Protein AF-A0A5T2H0N0-F1 (afdb_monomer)

Foldseek 3Di:
DAPDDLDDQDDCVPPAWDDDPVFIEGDPVCVVVVVVCVVVVGGYDHVVVVRVVVCVVVNDDDDFDFDPDFPAFRAHPVRDTPDTHTHTDD

St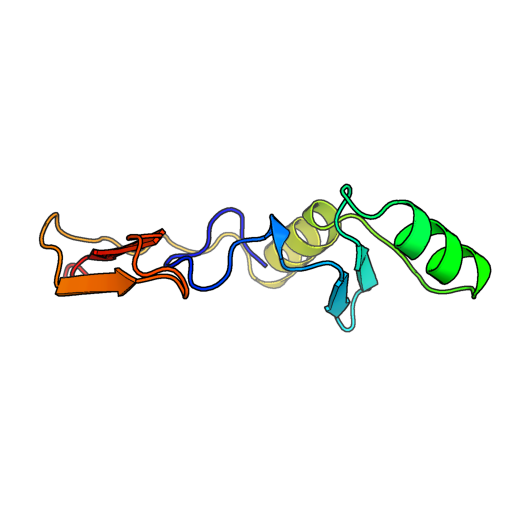ructure (mmCIF, N/CA/C/O backbone):
data_AF-A0A5T2H0N0-F1
#
_entry.id   AF-A0A5T2H0N0-F1
#
loop_
_atom_site.group_PDB
_atom_site.id
_atom_site.type_symbol
_atom_site.label_atom_id
_atom_site.label_alt_id
_atom_site.label_comp_id
_atom_site.label_asym_id
_atom_site.label_entity_id
_atom_site.label_seq_id
_atom_site.pdbx_PDB_ins_code
_atom_site.Cartn_x
_atom_site.Cartn_y
_atom_site.Cartn_z
_atom_site.occupancy
_atom_site.B_iso_or_equiv
_atom_site.auth_seq_id
_atom_site.auth_comp_id
_atom_site.auth_asym_id
_atom_site.auth_atom_id
_atom_site.pdbx_PDB_model_num
ATOM 1 N N . LEU A 1 1 ? 1.148 8.782 0.888 1.00 96.19 1 LEU A N 1
ATOM 2 C CA . LEU A 1 1 ? 1.628 7.398 1.108 1.00 96.19 1 LEU A CA 1
ATOM 3 C C . LEU A 1 1 ? 2.270 7.328 2.486 1.00 96.19 1 LEU A C 1
ATOM 5 O O . LEU A 1 1 ? 2.837 8.327 2.907 1.00 96.19 1 LEU A O 1
ATOM 9 N N . VAL A 1 2 ? 2.164 6.194 3.173 1.00 96.69 2 VAL A N 1
ATOM 10 C CA . VAL A 1 2 ? 2.647 5.984 4.551 1.00 96.69 2 VAL A CA 1
ATOM 11 C C . VAL A 1 2 ? 3.348 4.631 4.655 1.00 96.69 2 VAL A C 1
ATOM 13 O O . VAL A 1 2 ? 3.212 3.816 3.747 1.00 96.69 2 VAL A O 1
ATOM 16 N N . ASP A 1 3 ? 4.065 4.397 5.753 1.00 95.69 3 ASP A N 1
ATOM 17 C CA . ASP A 1 3 ? 4.733 3.115 6.020 1.00 95.69 3 ASP A CA 1
ATOM 18 C C . ASP A 1 3 ? 3.756 1.976 6.300 1.00 95.69 3 ASP A C 1
ATOM 20 O O . ASP A 1 3 ? 3.897 0.885 5.761 1.00 95.69 3 ASP A O 1
ATOM 24 N N . ASN A 1 4 ? 2.746 2.245 7.126 1.00 95.81 4 ASN A N 1
ATOM 25 C CA . ASN A 1 4 ? 1.720 1.281 7.495 1.00 95.81 4 ASN A CA 1
ATOM 26 C C . ASN A 1 4 ? 0.352 1.945 7.366 1.00 95.81 4 ASN A C 1
ATOM 28 O O . ASN A 1 4 ? 0.144 3.058 7.856 1.00 95.81 4 ASN A O 1
ATOM 32 N N . VAL A 1 5 ? -0.578 1.271 6.693 1.00 96.94 5 VAL A N 1
ATOM 33 C CA . VAL A 1 5 ? -1.983 1.687 6.670 1.00 96.94 5 VAL A CA 1
ATOM 34 C C . VAL A 1 5 ? -2.626 1.383 8.021 1.00 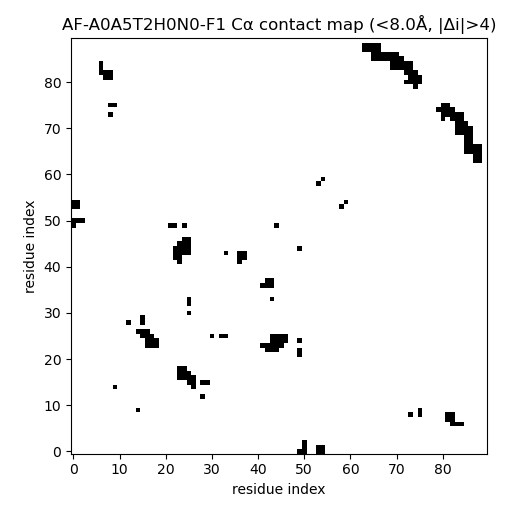96.94 5 VAL A C 1
ATOM 36 O O . VAL A 1 5 ? -2.245 0.431 8.691 1.00 96.94 5 VAL A O 1
ATOM 39 N N . THR A 1 6 ? -3.627 2.165 8.415 1.00 97.25 6 THR A N 1
ATOM 40 C CA . THR A 1 6 ? -4.387 1.905 9.650 1.00 97.25 6 THR A CA 1
ATOM 41 C C . THR A 1 6 ? -5.248 0.646 9.549 1.00 97.25 6 THR A C 1
ATOM 43 O O . THR A 1 6 ? -5.557 0.031 10.563 1.00 97.25 6 THR A O 1
ATOM 46 N N . THR A 1 7 ? -5.674 0.281 8.337 1.00 98.12 7 THR A N 1
ATOM 47 C CA . THR A 1 7 ? -6.517 -0.893 8.102 1.00 98.12 7 THR A CA 1
ATOM 48 C C . THR A 1 7 ? -6.219 -1.487 6.732 1.00 98.12 7 THR A C 1
ATOM 50 O O . THR A 1 7 ? -6.320 -0.804 5.709 1.00 98.12 7 THR A O 1
ATOM 53 N N . CYS A 1 8 ? -5.856 -2.765 6.701 1.00 98.25 8 CYS A N 1
ATOM 54 C CA . CYS A 1 8 ? -5.619 -3.529 5.487 1.00 98.25 8 CYS A CA 1
ATOM 55 C C . CYS A 1 8 ? -6.929 -4.148 4.983 1.00 98.25 8 CYS A C 1
ATOM 57 O O . CYS A 1 8 ? -7.481 -5.066 5.582 1.00 98.25 8 CYS A O 1
ATOM 59 N N . VAL A 1 9 ? -7.427 -3.650 3.849 1.00 98.00 9 VAL A N 1
ATOM 60 C CA . VAL A 1 9 ? -8.621 -4.207 3.183 1.00 98.00 9 VAL A CA 1
ATOM 61 C C . VAL A 1 9 ? -8.233 -5.083 1.994 1.00 98.00 9 VAL A C 1
ATOM 63 O O . VAL A 1 9 ? -8.807 -6.148 1.780 1.00 98.00 9 VAL A O 1
ATOM 66 N N . THR A 1 10 ? -7.251 -4.637 1.207 1.00 97.94 10 THR A N 1
ATOM 67 C CA . THR A 1 10 ? -6.706 -5.386 0.070 1.00 97.94 10 THR A CA 1
ATOM 68 C C . THR A 1 10 ? -5.217 -5.613 0.307 1.00 97.94 10 THR A C 1
ATOM 70 O O . THR A 1 10 ? -4.487 -4.632 0.461 1.00 97.94 10 THR A O 1
ATOM 73 N N . PRO A 1 11 ? -4.743 -6.870 0.330 1.00 97.38 11 PRO A N 1
ATOM 74 C CA . PRO A 1 11 ? -3.329 -7.148 0.519 1.00 97.38 11 PRO A CA 1
ATOM 75 C C . PRO A 1 11 ? -2.525 -6.633 -0.678 1.00 97.38 11 PRO A C 1
ATOM 77 O O . PRO A 1 11 ? -2.929 -6.798 -1.831 1.00 97.38 11 PRO A O 1
ATOM 80 N N . GLY A 1 12 ? -1.352 -6.052 -0.409 1.00 97.62 12 GLY A N 1
ATOM 81 C CA . GLY A 1 12 ? -0.482 -5.481 -1.445 1.00 97.62 12 GLY A CA 1
ATOM 82 C C . GLY A 1 12 ? -0.049 -6.489 -2.515 1.00 97.62 12 GLY A C 1
ATOM 83 O O . GLY A 1 12 ? 0.206 -6.104 -3.648 1.00 97.62 12 GLY A O 1
ATOM 84 N N . SER A 1 13 ? -0.059 -7.790 -2.206 1.00 97.12 13 SER A N 1
ATOM 85 C CA . SER A 1 13 ? 0.182 -8.870 -3.175 1.00 97.12 13 SER A CA 1
ATOM 86 C C . SER A 1 13 ? -0.842 -8.933 -4.317 1.00 97.12 13 SER A C 1
ATOM 88 O O . SER A 1 13 ? -0.568 -9.554 -5.341 1.00 97.12 13 SER A O 1
ATOM 90 N N . SER A 1 14 ? -2.014 -8.310 -4.148 1.00 97.31 14 SER A N 1
ATOM 91 C CA . SER A 1 14 ? -3.065 -8.190 -5.169 1.00 97.31 14 SER A CA 1
ATOM 92 C C . SER A 1 14 ? -3.081 -6.821 -5.865 1.00 97.31 14 SER A C 1
ATOM 94 O O . SER A 1 14 ? -3.983 -6.560 -6.657 1.00 97.31 14 SER A O 1
ATOM 96 N N . VAL A 1 15 ? -2.130 -5.933 -5.553 1.00 98.44 15 VAL A N 1
ATOM 97 C CA . VAL A 1 15 ? -2.003 -4.599 -6.156 1.00 98.44 15 VAL A CA 1
ATOM 98 C C . VAL A 1 15 ? -0.724 -4.562 -6.983 1.00 98.44 15 VAL A C 1
ATOM 100 O O . VAL A 1 15 ? 0.375 -4.580 -6.431 1.00 98.44 15 VAL A O 1
ATOM 103 N N . ASP A 1 16 ? -0.867 -4.505 -8.306 1.00 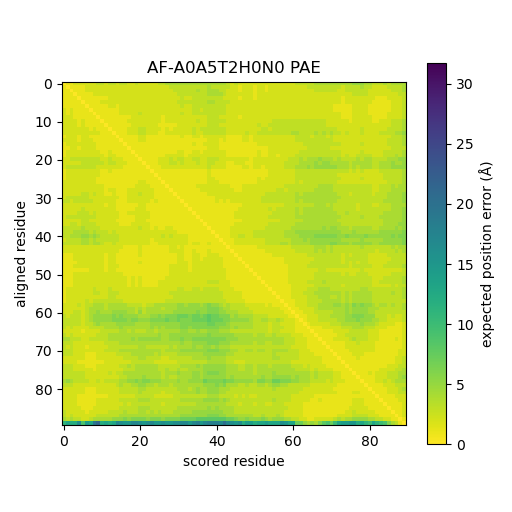98.75 16 ASP A N 1
ATOM 104 C CA . ASP A 1 16 ? 0.282 -4.568 -9.213 1.00 98.75 16 ASP A CA 1
ATOM 105 C C . ASP A 1 16 ? 0.916 -3.187 -9.469 1.00 98.75 16 ASP A C 1
ATOM 107 O O . ASP A 1 16 ? 2.136 -3.085 -9.577 1.00 98.75 16 ASP A O 1
ATOM 111 N N . ILE A 1 17 ? 0.119 -2.115 -9.581 1.00 98.62 17 ILE A N 1
ATOM 112 C CA . ILE A 1 17 ? 0.600 -0.776 -9.972 1.00 98.62 17 ILE A CA 1
ATOM 113 C C . ILE A 1 17 ? -0.123 0.317 -9.173 1.00 98.62 17 ILE A C 1
ATOM 115 O O . ILE A 1 17 ? -1.350 0.326 -9.088 1.00 98.62 17 ILE A O 1
ATOM 119 N N . LEU A 1 18 ? 0.641 1.280 -8.653 1.00 98.69 18 LEU A N 1
ATOM 120 C CA . LEU A 1 18 ? 0.161 2.536 -8.081 1.00 98.69 18 LEU A CA 1
ATOM 121 C C . LEU A 1 18 ? 0.559 3.702 -8.993 1.00 98.69 18 LEU A C 1
ATOM 123 O O . LEU A 1 18 ? 1.740 3.903 -9.272 1.00 98.69 18 LEU A O 1
ATOM 127 N N . VAL A 1 19 ? -0.417 4.505 -9.412 1.00 98.38 19 VAL A N 1
ATOM 128 C CA . VAL A 1 19 ? -0.191 5.703 -10.232 1.00 98.38 19 VAL A CA 1
ATOM 129 C C . VAL A 1 19 ? -0.484 6.951 -9.407 1.00 98.38 19 VAL A C 1
ATOM 131 O O . VAL A 1 19 ? -1.529 7.049 -8.768 1.00 98.38 19 VAL A O 1
ATOM 134 N N . THR A 1 20 ? 0.440 7.908 -9.436 1.00 97.88 20 THR A N 1
ATOM 135 C CA . THR A 1 20 ? 0.299 9.237 -8.828 1.00 97.88 20 THR A CA 1
ATOM 136 C C . THR A 1 20 ? 0.728 10.308 -9.830 1.00 97.88 20 THR A C 1
ATOM 138 O O . THR A 1 20 ? 1.356 10.007 -10.845 1.00 97.88 20 THR A O 1
ATOM 141 N N . ASP A 1 21 ? 0.449 11.568 -9.526 1.00 96.50 21 ASP A N 1
ATOM 142 C CA . ASP A 1 21 ? 0.981 12.732 -10.244 1.00 96.50 21 ASP A CA 1
ATOM 143 C C . ASP A 1 21 ? 2.512 12.892 -10.111 1.00 96.50 21 ASP A C 1
ATOM 145 O O . ASP A 1 21 ? 3.153 13.522 -10.951 1.00 96.50 21 ASP A O 1
ATOM 149 N N . HIS A 1 22 ? 3.134 12.282 -9.097 1.00 96.44 22 HIS A N 1
ATOM 150 C CA . HIS A 1 22 ? 4.585 12.319 -8.886 1.00 96.44 22 HIS A CA 1
ATOM 151 C C . HIS A 1 22 ? 5.364 11.159 -9.539 1.00 96.44 22 HIS A C 1
ATOM 153 O O . HIS A 1 22 ? 6.599 11.245 -9.669 1.00 96.44 22 HIS A O 1
ATOM 159 N N . GLY A 1 23 ? 4.676 10.097 -9.966 1.00 97.19 23 GLY A N 1
ATOM 160 C CA . GLY A 1 23 ? 5.270 8.920 -10.602 1.00 97.19 23 GLY A CA 1
ATOM 161 C C . GLY A 1 23 ? 4.413 7.657 -10.496 1.00 97.19 23 GLY A C 1
ATOM 162 O O . GLY A 1 23 ? 3.361 7.646 -9.850 1.00 97.19 23 GLY A O 1
ATOM 163 N N . ILE A 1 24 ? 4.897 6.585 -11.123 1.00 98.75 24 ILE A N 1
ATOM 164 C CA . ILE A 1 24 ? 4.274 5.257 -11.101 1.00 98.75 24 ILE A CA 1
ATOM 165 C C . ILE A 1 24 ? 5.154 4.312 -10.288 1.00 98.75 24 ILE A C 1
ATOM 167 O O . ILE A 1 24 ? 6.339 4.193 -10.584 1.00 98.75 24 ILE A O 1
ATOM 171 N N . ALA A 1 25 ? 4.584 3.617 -9.307 1.00 98.75 25 ALA A N 1
ATOM 172 C CA . ALA A 1 25 ? 5.253 2.516 -8.623 1.00 98.75 25 ALA A CA 1
ATOM 173 C C . ALA A 1 25 ? 4.650 1.184 -9.064 1.00 98.75 25 ALA A C 1
ATOM 175 O O . ALA A 1 25 ? 3.434 1.002 -9.032 1.00 98.75 25 ALA A O 1
ATOM 176 N N . VAL A 1 26 ? 5.510 0.257 -9.474 1.00 98.75 26 VAL A N 1
ATOM 177 C CA . VAL A 1 26 ? 5.125 -1.111 -9.832 1.00 98.75 26 VAL A CA 1
ATOM 178 C C . VAL A 1 26 ? 5.548 -2.038 -8.706 1.00 98.75 26 VAL A C 1
ATOM 180 O O . VAL A 1 26 ? 6.653 -1.916 -8.177 1.00 98.75 26 VAL A O 1
ATOM 183 N N . ASN A 1 27 ? 4.663 -2.954 -8.333 1.00 98.69 27 ASN A N 1
ATOM 184 C CA . ASN A 1 27 ? 4.945 -3.966 -7.333 1.00 98.69 27 ASN A CA 1
ATOM 185 C C . ASN A 1 27 ? 6.142 -4.827 -7.788 1.00 98.69 27 ASN A C 1
ATOM 187 O O . ASN A 1 27 ? 6.096 -5.376 -8.892 1.00 98.69 27 ASN A O 1
ATOM 191 N N . PRO A 1 28 ? 7.190 -5.007 -6.960 1.00 98.12 28 PRO A N 1
ATOM 192 C CA . PRO A 1 28 ? 8.350 -5.828 -7.313 1.00 98.12 28 PRO A CA 1
ATOM 193 C C . PRO A 1 28 ? 8.019 -7.282 -7.681 1.00 98.12 28 PRO A C 1
ATOM 195 O O . PRO A 1 28 ? 8.822 -7.938 -8.335 1.00 98.12 28 PRO A O 1
ATOM 198 N N . ALA A 1 29 ? 6.839 -7.790 -7.306 1.00 98.19 29 ALA A N 1
ATOM 199 C CA . ALA A 1 29 ? 6.337 -9.098 -7.732 1.00 98.19 29 ALA A CA 1
ATOM 200 C C . ALA A 1 29 ? 5.868 -9.155 -9.208 1.00 98.19 29 ALA A C 1
ATOM 202 O O . ALA A 1 29 ? 5.384 -10.203 -9.646 1.00 98.19 29 ALA A O 1
ATOM 203 N N . ARG A 1 30 ? 5.956 -8.039 -9.949 1.00 98.38 30 ARG A N 1
ATOM 204 C CA . ARG A 1 30 ? 5.597 -7.880 -11.372 1.00 98.38 30 ARG A CA 1
ATOM 205 C C . ARG A 1 30 ? 6.673 -7.107 -12.160 1.00 98.38 30 ARG A C 1
ATOM 207 O O . ARG A 1 30 ? 6.375 -6.053 -12.738 1.00 98.38 30 ARG A O 1
ATOM 214 N N . PRO A 1 31 ? 7.943 -7.555 -12.162 1.00 98.00 31 PRO A N 1
ATOM 215 C CA . PRO A 1 31 ? 9.033 -6.826 -12.817 1.00 98.00 31 PRO A CA 1
ATOM 216 C C . PRO A 1 31 ? 8.777 -6.581 -14.315 1.00 98.00 31 PRO A C 1
ATOM 218 O O . PRO A 1 31 ? 9.118 -5.520 -14.836 1.00 98.00 31 PRO A O 1
ATOM 221 N N . GLU A 1 32 ? 8.073 -7.490 -14.989 1.00 98.62 32 GLU A N 1
ATOM 222 C CA . GLU A 1 32 ? 7.714 -7.382 -16.403 1.00 98.62 32 GLU A CA 1
ATOM 223 C C . GLU A 1 32 ? 6.816 -6.171 -16.708 1.00 98.62 32 GLU A C 1
ATOM 225 O O . GLU A 1 32 ? 6.880 -5.596 -17.797 1.00 98.62 32 GLU A O 1
ATOM 230 N N . LEU A 1 33 ? 5.975 -5.748 -15.756 1.00 98.56 33 LEU A N 1
ATOM 231 C CA . LEU A 1 33 ? 5.143 -4.554 -15.919 1.00 98.56 33 LEU A CA 1
ATOM 232 C C . LEU A 1 33 ? 5.982 -3.278 -15.800 1.00 98.56 33 LEU A C 1
ATOM 234 O O . LEU A 1 33 ? 5.744 -2.323 -16.542 1.00 98.56 33 LEU A O 1
ATOM 238 N N . ALA A 1 34 ? 6.981 -3.271 -14.911 1.00 98.50 34 ALA A N 1
ATOM 239 C CA . ALA A 1 34 ? 7.907 -2.152 -14.763 1.00 98.50 34 ALA A CA 1
ATOM 240 C C . ALA A 1 34 ? 8.730 -1.953 -16.040 1.00 98.50 34 ALA A C 1
ATOM 242 O O . ALA A 1 34 ? 8.782 -0.838 -16.559 1.00 98.50 34 ALA A O 1
ATOM 243 N N . GLU A 1 35 ? 9.283 -3.035 -16.591 1.00 98.50 35 GLU A N 1
ATOM 244 C CA . GLU A 1 35 ? 10.047 -3.016 -17.843 1.00 98.50 35 GLU A CA 1
ATOM 245 C C . GLU A 1 35 ? 9.214 -2.476 -19.011 1.00 98.50 35 GLU A C 1
ATOM 247 O O . GLU A 1 35 ? 9.655 -1.581 -19.733 1.00 98.50 35 GLU A O 1
ATOM 252 N N . ARG A 1 36 ? 7.973 -2.957 -19.170 1.00 98.69 36 ARG A N 1
ATOM 253 C CA . ARG A 1 36 ? 7.066 -2.493 -20.234 1.00 98.69 36 ARG A CA 1
ATOM 254 C C . ARG A 1 36 ? 6.747 -1.004 -20.121 1.00 98.69 36 ARG A C 1
ATOM 256 O O . ARG A 1 36 ? 6.710 -0.313 -21.137 1.00 98.69 36 ARG A O 1
ATOM 263 N N . LEU A 1 37 ? 6.510 -0.507 -18.908 1.00 98.50 37 LEU A N 1
ATOM 264 C CA . LEU A 1 37 ? 6.224 0.909 -18.673 1.00 98.50 37 LEU A CA 1
ATOM 265 C C . LEU A 1 37 ? 7.455 1.789 -18.916 1.00 98.50 37 LEU A C 1
ATOM 267 O O . LEU A 1 37 ? 7.335 2.837 -19.549 1.00 98.50 37 LEU A O 1
ATOM 271 N N . GLN A 1 38 ? 8.634 1.352 -18.469 1.00 98.06 38 GLN A N 1
ATOM 272 C CA . GLN A 1 38 ? 9.896 2.052 -18.721 1.00 98.06 38 GLN A CA 1
ATOM 273 C C . GLN A 1 38 ? 10.222 2.098 -20.219 1.00 98.06 38 GLN A C 1
ATOM 275 O O . GLN A 1 38 ? 10.563 3.161 -20.733 1.00 98.06 38 GLN A O 1
ATOM 280 N N . ALA A 1 39 ? 10.039 0.988 -20.942 1.00 98.44 39 ALA A N 1
ATOM 281 C CA . ALA A 1 39 ? 10.215 0.928 -22.395 1.00 98.44 39 ALA A CA 1
ATOM 282 C C . ALA A 1 39 ? 9.241 1.850 -23.151 1.00 98.44 39 ALA A C 1
ATOM 284 O O . ALA A 1 39 ? 9.579 2.375 -24.209 1.00 98.44 39 ALA A O 1
ATOM 285 N N . ALA A 1 40 ? 8.052 2.092 -22.590 1.00 98.25 40 ALA A N 1
ATOM 286 C CA . ALA A 1 40 ? 7.081 3.055 -23.105 1.00 98.25 40 ALA A CA 1
ATOM 287 C C . ALA A 1 40 ? 7.386 4.521 -22.719 1.00 98.25 40 ALA A C 1
ATOM 289 O O . ALA A 1 40 ? 6.596 5.409 -23.032 1.00 98.25 40 ALA A O 1
ATOM 290 N N . GLY A 1 41 ? 8.505 4.795 -22.037 1.00 97.31 41 GLY A N 1
ATOM 291 C CA . GLY A 1 41 ? 8.915 6.144 -21.633 1.00 97.31 41 GLY A CA 1
ATOM 292 C C . GLY A 1 41 ? 8.231 6.670 -20.367 1.00 97.31 41 GLY A C 1
ATOM 293 O O . GLY A 1 41 ? 8.311 7.865 -20.079 1.00 97.31 41 GLY A O 1
ATOM 294 N N . MET A 1 42 ? 7.560 5.809 -19.595 1.00 97.75 42 MET A N 1
ATOM 295 C CA . MET A 1 42 ? 6.895 6.215 -18.356 1.00 97.75 42 MET A CA 1
ATOM 296 C C . MET A 1 42 ? 7.894 6.315 -17.197 1.00 97.75 42 MET A C 1
ATOM 298 O O . MET A 1 42 ? 8.770 5.465 -17.023 1.00 97.75 42 MET A O 1
ATOM 302 N N . LYS A 1 43 ? 7.725 7.331 -16.341 1.00 96.06 43 LYS A N 1
ATOM 303 C CA . LYS A 1 43 ? 8.525 7.501 -15.120 1.00 96.06 43 LYS A CA 1
ATOM 304 C C . LYS A 1 43 ? 8.097 6.493 -14.046 1.00 96.06 43 LYS A C 1
ATOM 306 O O . LYS A 1 43 ? 7.190 6.764 -13.253 1.00 96.06 43 LYS A O 1
ATOM 311 N N . VAL A 1 44 ? 8.784 5.355 -14.007 1.00 98.44 44 VAL A N 1
ATOM 312 C CA . VAL A 1 44 ? 8.638 4.343 -12.953 1.00 98.44 44 VAL A CA 1
ATOM 313 C C . VAL A 1 44 ? 9.620 4.627 -11.813 1.00 98.44 44 VAL A C 1
ATOM 315 O O . VAL A 1 44 ? 10.802 4.865 -12.048 1.00 98.44 44 VAL A O 1
ATOM 318 N N . VAL A 1 45 ? 9.124 4.618 -10.579 1.00 98.44 4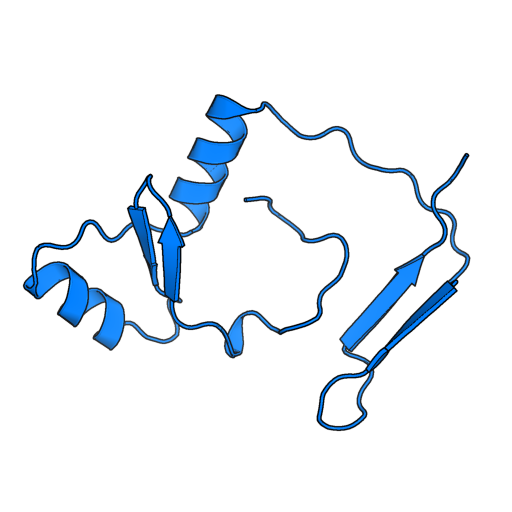5 VAL A N 1
ATOM 319 C CA . VAL A 1 45 ? 9.862 4.864 -9.330 1.00 98.44 45 VAL A CA 1
ATOM 320 C C . VAL A 1 45 ? 9.520 3.778 -8.307 1.00 98.44 45 VAL A C 1
ATOM 322 O O . VAL A 1 45 ? 8.566 3.027 -8.498 1.00 98.44 45 VAL A O 1
ATOM 325 N N . SER A 1 46 ? 10.271 3.685 -7.208 1.00 98.44 46 SER A N 1
ATOM 326 C CA . SER A 1 46 ? 9.893 2.788 -6.112 1.00 98.44 46 SER A CA 1
ATOM 327 C C . SER A 1 46 ? 8.736 3.367 -5.286 1.00 98.44 46 SER A C 1
ATOM 329 O O . SER A 1 46 ? 8.497 4.582 -5.280 1.00 98.44 46 SER A O 1
ATOM 331 N N . ILE A 1 47 ? 8.007 2.506 -4.571 1.00 98.50 47 ILE A N 1
ATOM 332 C CA . ILE A 1 47 ? 6.939 2.962 -3.670 1.00 98.50 47 ILE A CA 1
ATOM 333 C C . ILE A 1 47 ? 7.515 3.732 -2.471 1.00 98.50 47 ILE A C 1
ATOM 335 O O . ILE A 1 47 ? 6.897 4.686 -2.001 1.00 98.50 47 ILE A O 1
ATOM 339 N N . GLU A 1 48 ? 8.734 3.393 -2.044 1.00 98.56 48 GLU A N 1
ATOM 340 C CA . GLU A 1 48 ? 9.490 4.100 -1.008 1.00 98.56 48 GLU A CA 1
ATOM 341 C C . GLU A 1 48 ? 9.794 5.532 -1.447 1.00 98.56 48 GLU A C 1
ATOM 343 O O . GLU A 1 48 ? 9.563 6.460 -0.677 1.00 98.56 48 GLU A O 1
ATOM 348 N N . TRP A 1 49 ? 10.193 5.745 -2.708 1.00 98.38 49 TRP A N 1
ATOM 349 C CA . TRP A 1 49 ? 10.410 7.091 -3.242 1.00 98.38 49 TRP A CA 1
ATOM 350 C C . TRP A 1 49 ? 9.121 7.924 -3.197 1.00 98.38 49 TRP A C 1
ATOM 352 O O . TRP A 1 49 ? 9.138 9.082 -2.779 1.00 98.38 49 TRP A O 1
ATOM 362 N N . LEU A 1 50 ? 7.971 7.343 -3.566 1.00 98.50 50 LEU A N 1
ATOM 363 C CA . LEU A 1 50 ? 6.671 8.023 -3.450 1.00 98.50 50 LEU A CA 1
ATOM 364 C C . LEU A 1 50 ? 6.289 8.312 -1.986 1.00 98.50 50 LEU A C 1
ATOM 366 O O . LEU A 1 50 ? 5.700 9.356 -1.698 1.00 98.50 50 LEU A O 1
ATOM 370 N N . ARG A 1 51 ? 6.632 7.418 -1.052 1.00 98.06 51 ARG A N 1
ATOM 371 C CA . ARG A 1 51 ? 6.427 7.602 0.394 1.00 98.06 51 ARG A CA 1
ATOM 372 C C . ARG A 1 51 ? 7.304 8.722 0.953 1.00 98.06 51 ARG A C 1
ATOM 374 O O . ARG A 1 51 ? 6.789 9.580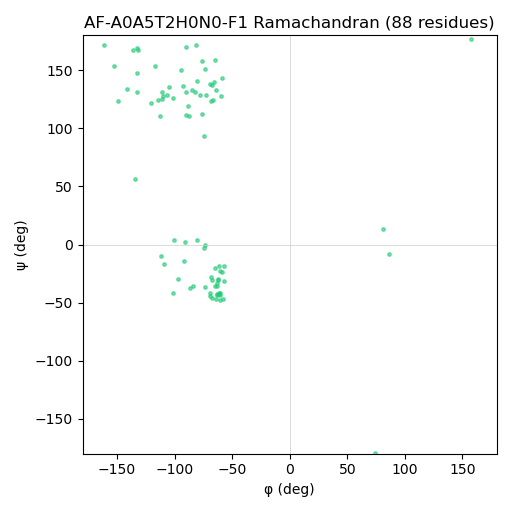 1.666 1.00 98.06 51 ARG A O 1
ATOM 381 N N . GLU A 1 52 ? 8.585 8.763 0.601 1.00 98.12 52 GLU A N 1
ATOM 382 C CA . GLU A 1 52 ? 9.507 9.837 0.990 1.00 98.12 52 GLU A CA 1
ATOM 383 C C . GLU A 1 52 ? 9.041 11.186 0.442 1.00 98.12 52 GLU A C 1
ATOM 385 O O . GLU A 1 52 ? 9.006 12.180 1.166 1.00 98.12 52 GLU A O 1
ATOM 390 N N . ARG A 1 53 ? 8.589 11.223 -0.817 1.00 97.88 53 ARG A N 1
ATOM 391 C CA . ARG A 1 53 ? 8.004 12.429 -1.416 1.00 97.88 53 ARG A CA 1
ATOM 392 C C . ARG A 1 53 ? 6.760 12.897 -0.674 1.00 97.88 53 ARG A C 1
ATOM 394 O O . ARG A 1 53 ? 6.637 1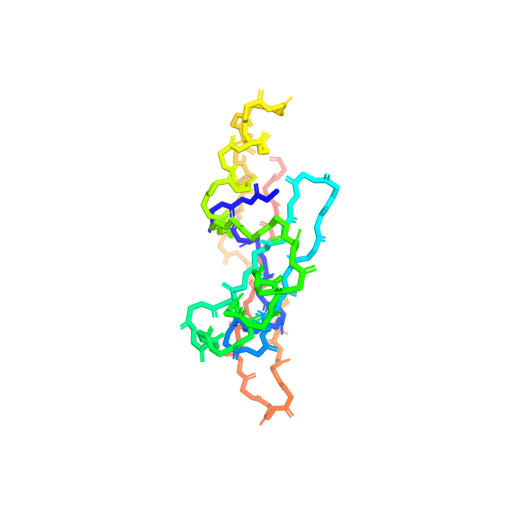4.094 -0.438 1.00 97.88 53 ARG A O 1
ATOM 401 N N . ALA A 1 54 ? 5.876 11.984 -0.272 1.00 98.06 54 ALA A N 1
ATOM 402 C CA . ALA A 1 54 ? 4.716 12.339 0.539 1.00 98.06 54 ALA A CA 1
ATOM 403 C C . ALA A 1 54 ? 5.140 12.957 1.884 1.00 98.06 54 ALA A C 1
ATOM 405 O O . ALA A 1 54 ? 4.670 14.038 2.224 1.00 98.06 54 ALA A O 1
ATOM 406 N N . GLN A 1 55 ? 6.089 12.341 2.598 1.00 97.44 55 GLN A N 1
ATOM 407 C CA . GLN A 1 55 ? 6.600 12.869 3.871 1.00 97.44 55 GLN A CA 1
ATOM 408 C C . GLN A 1 55 ? 7.306 14.223 3.725 1.00 97.44 55 GLN A C 1
ATOM 410 O O . GLN A 1 55 ? 7.168 15.071 4.601 1.00 97.44 55 GLN A O 1
ATOM 415 N N . LEU A 1 56 ? 8.027 14.465 2.627 1.00 97.88 56 LEU A N 1
ATOM 416 C CA . LEU A 1 56 ? 8.631 15.775 2.352 1.00 97.88 56 LEU A CA 1
ATOM 417 C C . LEU A 1 56 ? 7.578 16.877 2.171 1.00 97.88 56 LEU A C 1
ATOM 419 O O . LEU A 1 56 ? 7.835 18.024 2.523 1.00 97.88 56 LEU A O 1
ATOM 423 N N . LEU A 1 57 ? 6.409 16.541 1.620 1.00 97.94 57 LEU A N 1
ATOM 424 C CA . LEU A 1 57 ? 5.329 17.497 1.367 1.00 97.94 57 LEU A CA 1
ATOM 425 C C . LEU A 1 57 ? 4.448 17.736 2.598 1.00 97.94 57 LEU A C 1
ATOM 427 O O . LEU A 1 57 ? 3.975 18.851 2.796 1.00 97.94 57 LEU A O 1
ATOM 431 N N . THR A 1 58 ? 4.206 16.704 3.409 1.00 97.81 58 THR A N 1
ATOM 432 C CA . THR A 1 58 ? 3.230 16.759 4.513 1.00 97.81 58 THR A CA 1
ATOM 433 C C . THR A 1 58 ? 3.851 16.701 5.905 1.00 97.81 58 THR A C 1
ATOM 435 O O . THR A 1 58 ? 3.145 16.881 6.893 1.00 97.81 58 THR A O 1
ATOM 438 N N . GLY A 1 59 ? 5.149 16.415 6.006 1.00 96.69 59 GLY A N 1
ATOM 439 C CA . GLY A 1 59 ? 5.800 16.034 7.256 1.00 96.69 59 GLY A CA 1
ATOM 440 C C . GLY A 1 59 ? 5.462 14.604 7.693 1.00 96.69 59 GLY A C 1
ATOM 441 O O . GLY A 1 59 ? 4.729 13.871 7.021 1.00 96.69 59 GLY A O 1
ATOM 442 N N . GLN A 1 60 ? 6.015 14.207 8.843 1.00 95.12 60 GLN A N 1
ATOM 443 C CA . GLN A 1 60 ? 5.677 12.940 9.493 1.00 95.12 60 GLN A CA 1
ATOM 444 C C . GLN A 1 60 ? 4.270 13.022 10.106 1.00 95.12 60 GLN A C 1
ATOM 446 O O . GLN A 1 60 ? 3.999 13.964 10.859 1.00 95.12 60 GLN A O 1
ATOM 451 N N . PRO A 1 61 ? 3.369 12.065 9.822 1.00 93.44 61 PRO A N 1
ATOM 452 C CA . PRO A 1 61 ? 2.035 12.075 10.403 1.00 93.44 61 PRO A CA 1
ATOM 453 C C . PRO A 1 61 ? 2.107 11.820 11.911 1.00 93.44 61 PRO A C 1
ATOM 455 O O . PRO A 1 61 ? 2.820 10.927 12.371 1.00 93.44 61 PRO A O 1
ATOM 458 N N . ARG A 1 62 ? 1.331 12.578 12.691 1.00 93.75 62 ARG A N 1
ATOM 459 C CA . ARG A 1 62 ? 1.148 12.298 14.120 1.00 93.75 62 ARG A CA 1
ATOM 460 C C . ARG A 1 62 ? 0.382 10.973 14.275 1.00 93.75 62 ARG A C 1
ATOM 462 O O . ARG A 1 62 ? -0.716 10.880 13.722 1.00 93.75 62 ARG A O 1
ATOM 469 N N . PRO A 1 63 ? 0.905 9.978 15.017 1.00 93.50 63 PRO A N 1
ATOM 470 C CA . PRO A 1 63 ? 0.190 8.728 15.256 1.00 93.50 63 PRO A CA 1
ATOM 471 C C . PRO A 1 63 ? -1.161 8.960 15.942 1.00 93.50 63 PRO A C 1
ATOM 473 O O . PRO A 1 63 ? -1.288 9.835 16.800 1.00 93.50 63 PRO A O 1
ATOM 476 N N . ILE A 1 64 ? -2.160 8.165 15.560 1.00 95.00 64 ILE A N 1
ATOM 477 C CA . ILE A 1 64 ? -3.450 8.093 16.253 1.00 95.00 64 ILE A CA 1
ATOM 478 C C . ILE A 1 64 ? -3.294 7.099 17.406 1.00 95.00 64 ILE A C 1
ATOM 480 O O . ILE A 1 64 ? -2.758 6.008 17.208 1.00 95.00 64 ILE A O 1
ATOM 484 N N . GLU A 1 65 ? -3.749 7.471 18.600 1.00 97.06 65 GLU A N 1
ATOM 485 C CA . GLU A 1 65 ? -3.807 6.548 19.733 1.00 97.06 65 GLU A CA 1
ATOM 486 C C . GLU A 1 65 ? -5.075 5.693 19.644 1.00 97.06 65 GLU A C 1
ATOM 488 O O . GLU A 1 65 ? -6.180 6.205 19.455 1.00 97.06 65 GLU A O 1
ATOM 493 N N . PHE A 1 66 ? -4.914 4.383 19.805 1.00 98.00 66 PHE A N 1
ATOM 494 C CA . PHE A 1 66 ? -6.008 3.416 19.845 1.00 98.00 66 PHE A CA 1
ATOM 495 C C . PHE A 1 66 ? -6.052 2.743 21.218 1.00 98.00 66 PHE A C 1
ATOM 497 O O . PHE A 1 66 ? -5.037 2.657 21.909 1.00 98.00 66 PHE A O 1
ATOM 504 N N . THR A 1 67 ? -7.231 2.276 21.618 1.00 98.38 67 THR A N 1
ATOM 505 C CA . THR A 1 67 ? -7.392 1.371 22.762 1.00 98.38 67 THR A CA 1
ATOM 506 C C . THR A 1 67 ? -7.306 -0.085 22.294 1.00 98.38 67 THR A C 1
ATOM 508 O O . THR A 1 67 ? -7.394 -0.367 21.100 1.00 98.38 67 THR A O 1
ATOM 511 N N . ASP A 1 68 ? -7.219 -1.034 23.229 1.00 97.69 68 ASP A N 1
ATOM 512 C CA . ASP A 1 68 ? -7.196 -2.471 22.907 1.00 97.69 68 ASP A CA 1
ATOM 513 C C . ASP A 1 68 ? -8.569 -3.029 22.479 1.00 97.69 68 ASP A C 1
ATOM 515 O O . ASP A 1 68 ? -8.707 -4.208 22.145 1.00 97.69 68 ASP A O 1
ATOM 519 N N . ARG A 1 69 ? -9.630 -2.208 22.494 1.00 98.31 69 ARG A N 1
ATOM 520 C CA . ARG A 1 69 ? -10.975 -2.660 22.133 1.00 98.31 69 ARG A CA 1
ATOM 521 C C . ARG A 1 69 ? -11.104 -2.805 20.619 1.00 98.31 69 ARG A C 1
ATOM 523 O O . ARG A 1 69 ? -11.203 -1.811 19.900 1.00 98.31 69 ARG A O 1
ATOM 530 N N . VAL A 1 70 ? -11.243 -4.043 20.152 1.00 98.31 70 VAL A N 1
ATOM 531 C CA . VAL A 1 70 ? -11.668 -4.338 18.777 1.00 98.31 70 VAL A CA 1
ATOM 532 C C . VAL A 1 70 ? -13.135 -3.938 18.588 1.00 98.31 70 VAL A C 1
ATOM 534 O O . VAL A 1 70 ? -14.016 -4.401 19.315 1.00 98.31 70 VAL A O 1
ATOM 537 N N . ILE A 1 71 ? -13.400 -3.081 17.602 1.00 98.31 71 ILE A N 1
ATOM 538 C CA . ILE A 1 71 ? -14.746 -2.599 17.249 1.00 98.31 71 ILE A CA 1
ATOM 539 C C . ILE A 1 71 ? -15.254 -3.155 15.915 1.00 98.31 71 ILE A C 1
ATOM 541 O O . ILE A 1 71 ? -16.456 -3.111 15.664 1.00 98.31 71 ILE A O 1
ATOM 545 N N . ALA A 1 72 ? -14.369 -3.698 15.072 1.00 98.56 72 ALA A N 1
ATOM 546 C CA . ALA A 1 72 ? -14.747 -4.361 13.827 1.00 98.56 72 ALA A CA 1
ATOM 547 C C . ALA A 1 72 ? -13.728 -5.435 13.416 1.00 98.56 72 ALA A C 1
ATOM 549 O O . ALA A 1 72 ? -12.544 -5.334 13.733 1.00 98.56 72 ALA A O 1
ATOM 550 N N . VAL A 1 73 ? -14.191 -6.434 12.659 1.00 98.44 73 VAL A N 1
ATOM 551 C CA . VAL A 1 73 ? -13.353 -7.474 12.043 1.00 98.44 73 VAL A CA 1
ATOM 552 C C . VAL A 1 73 ? -13.423 -7.324 10.529 1.00 98.44 73 VAL A C 1
ATOM 554 O O . VAL A 1 73 ? -14.513 -7.363 9.955 1.00 98.44 73 VAL A O 1
ATOM 557 N N . VAL A 1 74 ? -12.271 -7.184 9.876 1.00 98.50 74 VAL A N 1
ATOM 558 C CA . VAL A 1 74 ? -12.168 -7.107 8.418 1.00 98.50 74 VAL A CA 1
ATOM 559 C C . VAL A 1 74 ? -11.995 -8.521 7.876 1.00 98.50 74 VAL A C 1
ATOM 561 O O . VAL A 1 74 ? -10.975 -9.177 8.100 1.00 98.50 74 VAL A O 1
ATOM 564 N N . ARG A 1 75 ? -13.015 -9.013 7.168 1.00 98.19 75 ARG A N 1
ATOM 565 C CA . ARG A 1 75 ? -12.958 -10.306 6.480 1.00 98.19 75 ARG A CA 1
ATOM 566 C C . ARG A 1 75 ? -12.505 -10.125 5.042 1.00 98.19 75 ARG A C 1
ATOM 568 O O . ARG A 1 75 ? -13.000 -9.241 4.344 1.00 98.19 75 ARG A O 1
ATOM 575 N N . TYR A 1 76 ? -11.604 -10.990 4.595 1.00 97.75 76 TYR A N 1
ATOM 576 C CA . TYR A 1 76 ? -11.224 -11.064 3.194 1.00 97.75 76 TYR A CA 1
ATOM 577 C C . TYR A 1 76 ? -12.236 -11.881 2.384 1.00 97.75 76 TYR A C 1
ATOM 579 O O . TYR A 1 76 ? -13.144 -12.513 2.928 1.00 97.75 76 TYR A O 1
ATOM 587 N N . ARG A 1 77 ? -12.085 -11.867 1.056 1.00 96.12 77 ARG A N 1
ATOM 588 C CA . ARG A 1 77 ? -13.026 -12.491 0.109 1.00 96.12 77 ARG A CA 1
ATOM 589 C C . ARG A 1 77 ? -13.198 -14.004 0.294 1.00 96.12 77 ARG A C 1
ATOM 591 O O . ARG A 1 77 ? -14.200 -14.552 -0.144 1.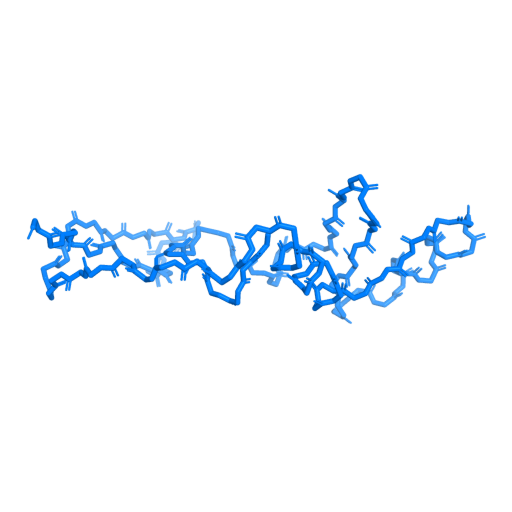00 96.12 77 ARG A O 1
ATOM 598 N N . ASP A 1 78 ? -12.219 -14.666 0.905 1.00 96.50 78 ASP A N 1
ATOM 599 C CA . ASP A 1 78 ? -12.228 -16.102 1.209 1.00 96.50 78 ASP A CA 1
ATOM 600 C C . ASP A 1 78 ? -12.813 -16.422 2.599 1.00 96.50 78 ASP A C 1
ATOM 602 O O . ASP A 1 78 ? -12.851 -17.578 3.012 1.00 96.50 78 ASP A O 1
ATOM 606 N N . GLY A 1 79 ? -13.280 -15.405 3.329 1.00 96.44 79 GLY A N 1
ATOM 607 C CA . GLY A 1 79 ? -13.856 -15.532 4.664 1.00 96.44 79 GLY A CA 1
ATOM 608 C C . GLY A 1 79 ? -12.840 -15.493 5.808 1.00 96.44 79 GLY A C 1
ATOM 609 O O . GLY A 1 79 ? -13.273 -15.394 6.964 1.00 96.44 79 GLY A O 1
ATOM 610 N N . SER A 1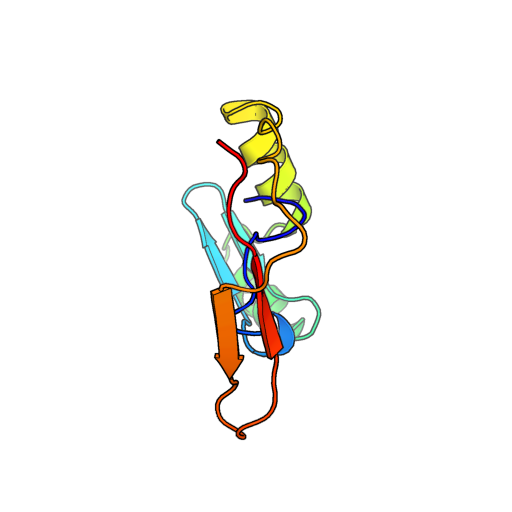 80 ? -11.532 -15.521 5.517 1.00 97.88 80 SER A N 1
ATOM 611 C CA . SER A 1 80 ? -10.468 -15.338 6.512 1.00 97.88 80 SER A CA 1
ATOM 612 C C . SER A 1 80 ? -10.489 -13.925 7.108 1.00 97.88 80 SER A C 1
ATOM 614 O O . SER A 1 80 ? -11.064 -12.995 6.536 1.00 97.88 80 SER A O 1
ATOM 616 N N . VAL A 1 81 ? -9.891 -13.756 8.288 1.00 98.00 81 VAL A N 1
ATOM 617 C CA . VAL A 1 81 ? -9.708 -12.435 8.908 1.00 98.00 81 VAL A CA 1
ATOM 618 C C . VAL A 1 81 ? -8.385 -11.858 8.418 1.00 98.00 81 VAL A C 1
ATOM 620 O O . VAL A 1 81 ? -7.342 -12.464 8.652 1.00 98.00 81 VAL A O 1
ATOM 623 N N . ILE A 1 82 ? -8.434 -10.706 7.745 1.00 98.00 82 ILE A N 1
ATOM 624 C CA . ILE A 1 82 ? -7.238 -10.014 7.236 1.00 98.00 82 ILE A CA 1
ATOM 625 C C . ILE A 1 82 ? -6.769 -8.902 8.172 1.00 98.00 82 ILE A C 1
ATOM 627 O O . ILE A 1 82 ? -5.576 -8.621 8.222 1.00 98.00 82 ILE A O 1
ATOM 631 N N . ASP A 1 83 ? -7.692 -8.285 8.912 1.00 98.56 83 ASP A N 1
ATOM 632 C CA . ASP A 1 83 ? -7.371 -7.218 9.855 1.00 98.56 83 ASP A CA 1
ATOM 633 C C . ASP A 1 83 ? -8.502 -7.005 10.877 1.00 98.56 83 ASP A C 1
ATOM 635 O O . ASP A 1 83 ? -9.606 -7.548 10.744 1.00 98.56 83 ASP A O 1
ATOM 639 N N . VAL A 1 84 ? -8.250 -6.181 11.889 1.00 98.44 84 VAL A N 1
ATOM 640 C CA . VAL A 1 84 ? -9.230 -5.723 12.878 1.00 98.44 84 VAL A CA 1
ATOM 641 C C . VAL A 1 84 ? -9.132 -4.211 13.068 1.00 98.44 84 VAL A C 1
ATOM 643 O O . VAL A 1 84 ? -8.059 -3.623 12.989 1.00 98.44 84 VAL A O 1
ATOM 646 N N . VAL A 1 85 ? -10.261 -3.566 13.358 1.00 98.50 85 VAL A N 1
ATOM 647 C CA . VAL A 1 85 ? -10.300 -2.127 13.653 1.00 98.50 85 VAL A CA 1
ATOM 648 C C . VAL A 1 85 ? -10.409 -1.934 15.158 1.00 98.50 85 VAL A C 1
ATOM 650 O O . VAL A 1 85 ? -11.327 -2.469 15.787 1.00 98.50 85 VAL A O 1
ATOM 653 N N . HIS A 1 86 ? -9.491 -1.153 15.721 1.00 98.38 86 HIS A N 1
ATOM 654 C CA . HIS A 1 86 ? -9.470 -0.795 17.137 1.00 98.38 86 HIS A CA 1
ATOM 655 C C . HIS A 1 86 ? -10.167 0.548 17.382 1.00 98.38 86 HIS A C 1
ATOM 657 O O . HIS A 1 86 ? -10.189 1.424 16.515 1.00 98.38 86 HIS A O 1
ATOM 663 N N . GLN A 1 87 ? -10.754 0.712 18.567 1.00 98.31 87 GLN A N 1
ATOM 664 C CA . GLN A 1 87 ? -11.365 1.972 18.984 1.00 98.31 87 GLN A CA 1
ATOM 665 C C . GLN A 1 87 ? -10.294 3.068 19.101 1.00 98.31 87 GLN A C 1
ATOM 667 O O . GLN A 1 87 ? -9.259 2.862 19.730 1.00 98.31 87 GLN A O 1
ATOM 672 N N . VAL A 1 88 ? -10.554 4.250 18.537 1.00 97.75 88 VAL A N 1
ATOM 673 C CA . VAL A 1 88 ? -9.707 5.438 18.740 1.00 97.75 88 VAL A CA 1
ATOM 674 C C . VAL A 1 88 ? -9.843 5.919 20.185 1.00 97.75 88 VAL A C 1
ATOM 676 O O . VAL A 1 88 ? -10.946 5.933 20.733 1.00 97.75 88 VAL A O 1
ATOM 679 N N . LYS A 1 89 ? -8.728 6.301 20.804 1.00 95.94 89 LYS A N 1
ATOM 680 C CA . LYS A 1 89 ? -8.709 6.889 22.143 1.00 95.94 89 LYS A CA 1
ATOM 681 C C . LYS A 1 89 ? -9.123 8.364 22.063 1.00 95.94 89 LYS A C 1
ATOM 683 O O . LYS A 1 89 ? -8.587 9.096 21.231 1.00 95.94 89 LYS A O 1
ATOM 688 N N . GLU A 1 90 ? -10.096 8.756 22.887 1.00 85.88 90 GLU A N 1
ATOM 689 C CA . GLU A 1 90 ? -10.549 10.152 23.038 1.00 85.88 90 GLU A CA 1
ATOM 690 C C . GLU A 1 90 ? -9.496 11.038 23.714 1.00 85.88 90 GLU A C 1
ATOM 692 O O . GLU A 1 90 ? -8.778 10.533 24.613 1.00 85.88 90 GLU A O 1
#

Radius of gyration: 16.58 Å; Cα contacts (8 Å, |Δi|>4): 107; chains: 1; bounding box: 25×34×46 Å

Secondary structure (DSSP, 8-state):
--SS-SS-SS-GGG--EEEETTEEEE-TT-HHHHHHHHHTT--EE-HHHHHHHHHHHH-SPPPPPEEEEEEEEEE-TT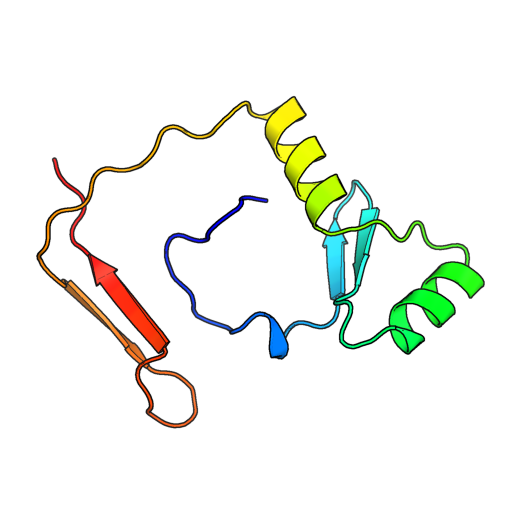S-EEEEEEEEP-

Mean predicted aligned error: 2.6 Å

InterPro domains:
  IPR006472 Citrate lyase, alpha subunit [PF04223] (1-88)
  IPR006472 Citrate lyase, alpha subunit [PTHR40596] (1-90)
  IPR037171 NagB/RpiA transferase-like [SSF100950] (1-88)

Sequence (90 aa):
LVDNVTTCVTPGSSVDILVTDHGIAVNPARPELAERLQAAGMKVVSIEWLRERAQLLTGQPRPIEFTDRVIAVVRYRDGSVIDVVHQVKE

pLDDT: mean 97.54, std 1.69, range [85.88, 98.75]

Solvent-accessible surface area (backbone atoms only — not comparable to full-atom values): 5742 Å² total; per-residue (Å²): 101,72,97,70,75,92,68,62,82,70,64,66,94,80,49,61,71,48,81,54,99,91,40,30,24,53,34,82,95,42,57,69,60,44,52,54,39,45,76,70,71,44,65,72,46,56,61,64,58,52,26,53,54,36,33,74,74,71,47,82,81,82,82,81,60,61,46,93,51,73,75,45,78,39,64,39,99,86,69,49,79,68,37,62,41,56,37,72,57,131

Organism: Salmonella enterica (NCBI:txid28901)

Nearest PDB structures (foldseek):
  1xr4-assembly1_B  TM=9.814E-01  e=8.717E-10  Salmonella enterica subsp. enterica serovar Typhimurium str. LT2
  2hj0-assembly1_B  TM=9.726E-01  e=8.993E-08  Streptococcus mutans UA159